Protein AF-A0A2M7X8A7-F1 (afdb_monomer_lite)

Secondary structure (DSSP, 8-state):
----TT-PPPPPHHHHHHHHHHHHHHHHHHHHHHHHHHSS--PEEEEEE-TTSEEEEEEEEES-SSEEEEEEEEEEEEESS--HHHHTT-GGGTT--EEEEEEEEEEEESSTTSPPEEEEEE-

Radius of gyration: 18.15 Å; chains: 1; bounding box: 48×35×46 Å

Foldseek 3Di:
DDDDPPPDDPQDPVNVVVVLVVQVVVLVVVQVVVCVVLVAWHWDWDWDADPQAWTWIKTWTDDTNFFNIKIKIKTKGKHQADDCVRCVVPVVRGRHIDIKIWMWMWTHTPDPVDDIDIDIDMD

Sequence (123 aa):
MTSNPSGLSPVSAADLAQVEAWLQALQDRISTALEAADGAARFVEDCWQREEGGGGRTRVLKAGAVFEQAGIGFSKVTGAALPGAASAHRPELAGQPWVAMGVSLVLHPRNPHLPITHMNVRL

Structure (mmCIF, N/CA/C/O backbone):
data_AF-A0A2M7X8A7-F1
#
_entry.id   AF-A0A2M7X8A7-F1
#
loop_
_atom_site.group_PDB
_atom_site.id
_atom_site.type_symbol
_atom_site.label_atom_id
_atom_site.label_alt_id
_atom_site.label_comp_id
_atom_site.label_asym_id
_atom_site.label_entity_id
_atom_site.label_seq_id
_atom_site.pdbx_PDB_ins_code
_atom_site.Cartn_x
_atom_site.Cartn_y
_atom_site.Cartn_z
_atom_site.occupancy
_atom_site.B_iso_or_equiv
_atom_site.auth_seq_id
_atom_site.auth_comp_id
_atom_site.auth_asym_id
_atom_site.auth_atom_id
_atom_site.pdbx_PDB_model_num
ATOM 1 N N . MET A 1 1 ? -25.088 16.857 28.619 1.00 37.75 1 MET A N 1
ATOM 2 C CA . MET A 1 1 ? -24.958 17.323 27.223 1.00 37.75 1 MET A CA 1
ATOM 3 C C . MET A 1 1 ? -23.595 17.980 27.081 1.00 37.75 1 MET A C 1
ATOM 5 O O . MET A 1 1 ? -23.455 19.155 27.382 1.00 37.75 1 MET A O 1
ATOM 9 N N . THR A 1 2 ? -22.563 17.207 26.755 1.00 41.59 2 THR A N 1
ATOM 10 C CA . THR A 1 2 ? -21.204 17.726 26.548 1.00 41.59 2 THR A CA 1
ATOM 11 C C . THR A 1 2 ? -21.079 18.149 25.089 1.00 41.59 2 THR A C 1
ATOM 13 O O . THR A 1 2 ? -20.992 17.306 24.199 1.00 41.59 2 THR A O 1
ATOM 16 N N . SER A 1 3 ? -21.157 19.452 24.833 1.00 47.59 3 SER A N 1
ATOM 17 C CA . SER A 1 3 ? -20.933 20.035 23.511 1.00 47.59 3 SER A CA 1
ATOM 18 C C . SER A 1 3 ? -19.494 19.776 23.065 1.00 47.59 3 SER A C 1
ATOM 20 O O . SER A 1 3 ? -18.555 20.107 23.785 1.00 47.59 3 SER A O 1
ATOM 22 N N . ASN A 1 4 ? -19.337 19.176 21.883 1.00 51.00 4 ASN A N 1
ATOM 23 C CA . ASN A 1 4 ? -18.052 18.926 21.238 1.00 51.00 4 ASN A CA 1
ATOM 24 C C . ASN A 1 4 ? -17.385 20.279 20.890 1.00 51.00 4 ASN A C 1
ATOM 26 O O . ASN A 1 4 ? -17.920 21.002 20.048 1.00 51.00 4 ASN A O 1
ATOM 30 N N . PRO A 1 5 ? -16.246 20.651 21.506 1.00 50.88 5 PRO A N 1
ATOM 31 C CA . PRO A 1 5 ? -15.634 21.976 21.344 1.00 50.88 5 PRO A CA 1
ATOM 32 C C . PRO A 1 5 ? -14.987 22.200 19.967 1.00 50.88 5 PRO A C 1
ATOM 34 O O . PRO A 1 5 ? -14.526 23.300 19.682 1.00 50.88 5 PRO A O 1
ATOM 37 N N . SER A 1 6 ? -14.938 21.174 19.113 1.00 61.62 6 SER A N 1
ATOM 38 C CA . SER A 1 6 ? -14.268 21.229 17.810 1.00 61.62 6 SER A CA 1
ATOM 39 C C . SER A 1 6 ? -15.161 21.685 16.652 1.00 61.62 6 SER A C 1
ATOM 41 O O . SER A 1 6 ? -14.643 21.959 15.574 1.00 61.62 6 SER A O 1
ATOM 43 N N . GLY A 1 7 ? -16.490 21.740 16.829 1.00 54.03 7 GLY A N 1
ATOM 44 C CA . GLY A 1 7 ? -17.438 22.063 15.748 1.00 54.03 7 GLY A CA 1
ATOM 45 C C . GLY A 1 7 ? -17.458 21.060 14.580 1.00 54.03 7 GLY A C 1
ATOM 46 O O . GLY A 1 7 ? -18.253 21.216 13.657 1.00 54.03 7 GLY A O 1
ATOM 47 N N . LEU A 1 8 ? -16.614 20.026 14.622 1.00 60.59 8 LEU A N 1
ATOM 48 C CA . LEU A 1 8 ? -16.517 18.984 13.610 1.00 60.59 8 LEU A CA 1
ATOM 49 C C . LEU A 1 8 ? -17.538 17.888 13.913 1.00 60.59 8 LEU A C 1
ATOM 51 O O . LEU A 1 8 ? -17.624 17.376 15.035 1.00 60.59 8 LEU A O 1
ATOM 55 N N . SER A 1 9 ? -18.320 17.530 12.898 1.00 72.12 9 SER A N 1
ATOM 56 C CA . SER A 1 9 ? -19.197 16.366 12.948 1.00 72.12 9 SER A CA 1
ATOM 57 C C . SER A 1 9 ? -18.368 15.090 13.161 1.00 72.12 9 SER A C 1
ATOM 59 O O . SER A 1 9 ? -17.244 15.003 12.661 1.00 72.12 9 SER A O 1
ATOM 61 N N . PRO A 1 10 ? -18.885 14.100 13.910 1.00 78.56 10 PRO A N 1
ATOM 62 C CA . PRO A 1 10 ? -18.210 12.816 14.053 1.00 78.56 10 PRO A CA 1
ATOM 63 C C . PRO A 1 10 ? -18.017 12.158 12.680 1.00 78.56 10 PRO A C 1
ATOM 65 O O . PRO A 1 10 ? -18.913 12.216 11.839 1.00 78.56 10 PRO A O 1
ATOM 68 N N . VAL A 1 11 ? -16.857 11.525 12.479 1.00 85.50 11 VAL A N 1
ATOM 69 C CA . VAL A 1 11 ? -16.533 10.786 11.250 1.00 85.50 11 VAL A CA 1
ATOM 70 C C . VAL A 1 11 ? -17.570 9.684 11.048 1.00 85.50 11 VAL A C 1
ATOM 72 O O . VAL A 1 11 ? -17.755 8.825 11.912 1.00 85.50 11 VAL A O 1
ATOM 75 N N . SER A 1 12 ? -18.265 9.721 9.915 1.00 91.81 12 SER A N 1
ATOM 76 C CA . SER A 1 12 ? -19.296 8.748 9.576 1.00 91.81 12 SER A CA 1
ATOM 77 C C . SER A 1 12 ? -18.704 7.504 8.907 1.00 91.81 12 SER A C 1
ATOM 79 O O . SER A 1 12 ? -17.585 7.508 8.394 1.00 91.81 12 SER A O 1
ATOM 81 N N . ALA A 1 13 ? -19.486 6.424 8.839 1.00 90.94 13 ALA A N 1
ATOM 82 C CA . ALA A 1 13 ? -19.103 5.242 8.066 1.00 90.94 13 ALA A CA 1
ATOM 83 C C . ALA A 1 13 ? -18.901 5.556 6.568 1.00 90.94 13 ALA A C 1
ATOM 85 O O . ALA A 1 13 ? -18.067 4.927 5.919 1.00 90.94 13 ALA A O 1
ATOM 86 N N . ALA A 1 14 ? -19.632 6.543 6.032 1.00 95.06 14 ALA A N 1
ATOM 87 C CA . ALA A 1 14 ? -19.472 6.998 4.653 1.00 95.06 14 ALA A CA 1
ATOM 88 C C . ALA A 1 14 ? -18.126 7.709 4.445 1.00 95.06 14 ALA A C 1
ATOM 90 O O . ALA A 1 14 ? -17.454 7.450 3.447 1.00 95.06 14 ALA A O 1
ATOM 91 N N . ASP A 1 15 ? -17.694 8.525 5.411 1.00 95.75 15 ASP A N 1
ATOM 92 C CA . ASP A 1 15 ? -16.383 9.184 5.371 1.00 95.75 15 ASP A CA 1
ATOM 93 C C . ASP A 1 15 ? -15.250 8.149 5.410 1.00 95.75 15 ASP A C 1
ATOM 95 O O . ASP A 1 15 ? -14.315 8.211 4.612 1.00 95.75 15 ASP A O 1
ATOM 99 N N . LEU A 1 16 ? -15.362 7.138 6.283 1.00 95.94 16 LEU A N 1
ATOM 100 C CA . LEU A 1 16 ? -14.396 6.035 6.353 1.00 95.94 16 LEU A CA 1
ATOM 101 C C . LEU A 1 16 ? -14.310 5.262 5.031 1.00 95.94 16 LEU A C 1
ATOM 103 O O . LEU A 1 16 ? -13.210 4.969 4.566 1.00 95.94 16 LEU A O 1
ATOM 107 N N . ALA A 1 17 ? -15.454 4.951 4.415 1.00 96.75 17 ALA A N 1
ATOM 108 C CA . ALA A 1 17 ? -15.500 4.263 3.128 1.00 96.75 17 ALA A CA 1
ATOM 109 C C . ALA A 1 17 ? -14.886 5.110 1.999 1.00 96.75 17 ALA A C 1
ATOM 111 O O . ALA A 1 17 ? -14.189 4.579 1.133 1.00 96.75 17 ALA A O 1
ATOM 112 N N . GLN A 1 18 ? -15.099 6.430 2.020 1.00 97.94 18 GLN A N 1
ATOM 113 C CA . GLN A 1 18 ? -14.502 7.345 1.050 1.00 97.94 18 GLN A CA 1
ATOM 114 C C . GLN A 1 18 ? -12.973 7.382 1.175 1.00 97.94 18 GLN A C 1
ATOM 116 O O . GLN A 1 18 ? -12.275 7.295 0.161 1.00 97.94 18 GLN A O 1
ATOM 121 N N . VAL A 1 19 ? -12.442 7.469 2.398 1.00 98.06 19 VAL A N 1
ATOM 122 C CA . VAL A 1 19 ? -10.989 7.457 2.631 1.00 98.06 19 VAL A CA 1
ATOM 123 C C . VAL A 1 19 ? -10.382 6.106 2.258 1.00 98.06 19 VAL A C 1
ATOM 125 O O . VAL A 1 19 ? -9.349 6.068 1.592 1.00 98.06 19 VAL A O 1
ATOM 128 N N . GLU A 1 20 ? -11.038 5.001 2.606 1.00 98.12 20 GLU A N 1
ATOM 129 C CA . GLU A 1 20 ? -10.617 3.655 2.215 1.00 98.12 20 GLU A CA 1
ATOM 130 C C . GLU A 1 20 ? -10.517 3.505 0.692 1.00 98.12 20 GLU A C 1
ATOM 132 O O . GLU A 1 20 ? -9.500 3.025 0.184 1.00 98.12 20 GLU A O 1
ATOM 137 N N . ALA A 1 21 ? -11.540 3.944 -0.046 1.00 98.50 21 ALA A N 1
ATOM 138 C CA . ALA A 1 21 ? -11.537 3.900 -1.505 1.00 98.50 21 ALA A CA 1
ATOM 139 C C . ALA A 1 21 ? -10.422 4.777 -2.094 1.00 98.50 21 ALA A C 1
ATOM 141 O O . ALA A 1 21 ? -9.723 4.366 -3.023 1.00 98.50 21 ALA A O 1
ATOM 142 N N . TRP A 1 22 ? -10.211 5.970 -1.531 1.00 98.69 22 TRP A N 1
ATOM 143 C CA . TRP A 1 22 ? -9.150 6.872 -1.969 1.00 98.69 22 TRP A CA 1
ATOM 144 C C . TRP A 1 22 ? -7.749 6.300 -1.717 1.00 98.69 22 TRP A C 1
ATOM 146 O O . TRP A 1 22 ? -6.887 6.386 -2.593 1.00 98.69 22 TRP A O 1
ATOM 156 N N . LEU A 1 23 ? -7.519 5.684 -0.554 1.00 98.75 23 LEU A N 1
ATOM 157 C CA . LEU A 1 23 ? -6.252 5.039 -0.199 1.00 98.75 23 LEU A CA 1
ATOM 158 C C . LEU A 1 23 ? -5.960 3.843 -1.109 1.00 98.75 23 LEU A C 1
ATOM 160 O O . LEU A 1 23 ? -4.840 3.704 -1.605 1.00 98.75 23 LEU A O 1
ATOM 164 N N . GLN A 1 24 ? -6.965 3.019 -1.405 1.00 98.69 24 GLN A N 1
ATOM 165 C CA . GLN A 1 24 ? -6.806 1.948 -2.386 1.00 98.69 24 GLN A CA 1
ATOM 166 C C . GLN A 1 24 ? -6.458 2.530 -3.769 1.00 98.69 24 GLN A C 1
ATOM 168 O O . GLN A 1 24 ? -5.415 2.211 -4.345 1.00 98.69 24 GLN A O 1
ATOM 173 N N . ALA A 1 25 ? -7.220 3.509 -4.254 1.00 98.75 25 ALA A N 1
ATOM 174 C CA . ALA A 1 25 ? -6.912 4.167 -5.522 1.00 98.75 25 ALA A CA 1
ATOM 175 C C . ALA A 1 25 ? -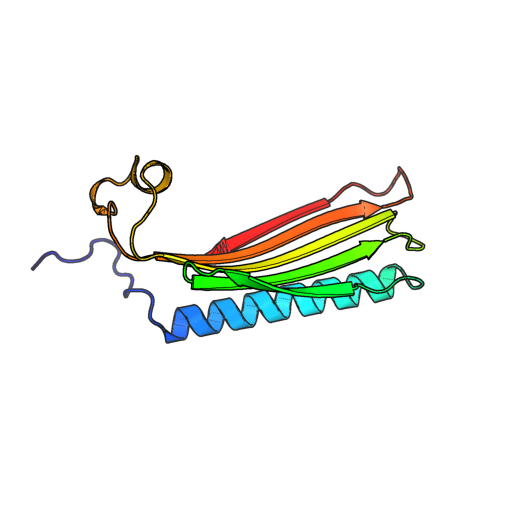5.520 4.838 -5.539 1.00 98.75 25 ALA A C 1
ATOM 177 O O . ALA A 1 25 ? -4.895 4.954 -6.594 1.00 98.75 25 ALA A O 1
ATOM 178 N N . LEU A 1 26 ? -5.005 5.298 -4.393 1.00 98.81 26 LEU A N 1
ATOM 179 C CA . LEU A 1 26 ? -3.647 5.830 -4.268 1.00 98.81 26 LEU A CA 1
ATOM 180 C C . LEU A 1 26 ? -2.590 4.746 -4.492 1.00 98.81 26 LEU A C 1
ATOM 182 O O . LEU A 1 26 ? -1.696 4.953 -5.312 1.00 98.81 26 LEU A O 1
ATOM 186 N N . GLN A 1 27 ? -2.690 3.598 -3.816 1.00 98.81 27 GLN A N 1
ATOM 187 C CA . GLN A 1 27 ? -1.758 2.490 -4.053 1.00 98.81 27 GLN A CA 1
ATOM 188 C C . GLN A 1 27 ? -1.835 2.003 -5.503 1.00 98.81 27 GLN A C 1
ATOM 190 O O . GLN A 1 27 ? -0.790 1.716 -6.083 1.00 98.81 27 GLN A O 1
ATOM 195 N N . ASP A 1 28 ? -3.026 1.961 -6.108 1.00 98.81 28 ASP A N 1
ATOM 196 C CA . ASP A 1 28 ? -3.191 1.569 -7.513 1.00 98.81 28 ASP A CA 1
ATOM 197 C C . ASP A 1 28 ? -2.454 2.523 -8.454 1.00 98.81 28 ASP A C 1
ATOM 199 O O . ASP A 1 28 ? -1.615 2.087 -9.240 1.00 98.81 28 ASP A O 1
ATOM 203 N N . ARG A 1 29 ? -2.668 3.835 -8.309 1.00 98.81 29 ARG A N 1
ATOM 204 C CA . ARG A 1 29 ? -1.982 4.844 -9.131 1.00 98.81 29 ARG A CA 1
ATOM 205 C C . ARG A 1 29 ? -0.466 4.801 -8.973 1.00 98.81 29 ARG A C 1
ATOM 207 O O . ARG A 1 29 ? 0.241 4.883 -9.974 1.00 98.81 29 ARG A O 1
ATOM 214 N N . ILE A 1 30 ? 0.033 4.677 -7.742 1.00 98.75 30 ILE A N 1
ATOM 215 C CA . ILE A 1 30 ? 1.478 4.615 -7.490 1.00 98.75 30 ILE A CA 1
ATOM 216 C C . ILE A 1 30 ? 2.063 3.333 -8.089 1.00 98.75 30 ILE A C 1
ATOM 218 O O . ILE A 1 30 ? 3.083 3.407 -8.766 1.00 98.75 30 ILE A O 1
ATOM 222 N N . SER A 1 31 ? 1.413 2.181 -7.893 1.00 98.69 31 SER A N 1
ATOM 223 C CA . SER A 1 31 ? 1.888 0.900 -8.439 1.00 98.69 31 SER A CA 1
ATOM 224 C C . SER A 1 31 ? 2.017 0.979 -9.960 1.00 98.69 31 SER A C 1
ATOM 226 O O . SER A 1 31 ? 3.098 0.747 -10.492 1.00 98.69 31 SER A O 1
ATOM 228 N N . THR A 1 32 ? 0.957 1.418 -10.647 1.00 98.81 32 THR A N 1
ATOM 229 C CA . THR A 1 32 ? 0.944 1.569 -12.109 1.00 98.81 32 THR A CA 1
ATOM 230 C C . THR A 1 32 ? 2.023 2.533 -12.599 1.00 98.81 32 THR A C 1
ATOM 232 O O . THR A 1 32 ? 2.719 2.245 -13.571 1.00 98.81 32 THR A O 1
ATOM 235 N N . ALA A 1 33 ? 2.197 3.677 -11.929 1.00 98.75 33 ALA A N 1
ATOM 236 C CA . ALA A 1 33 ? 3.214 4.653 -12.311 1.00 98.75 33 ALA A CA 1
ATOM 237 C C . ALA A 1 33 ? 4.638 4.094 -12.158 1.00 98.75 33 ALA A C 1
ATOM 239 O O . ALA A 1 33 ? 5.483 4.317 -13.024 1.00 98.75 33 ALA A O 1
ATOM 240 N N . LEU A 1 34 ? 4.905 3.346 -11.084 1.00 98.62 34 LEU A N 1
ATOM 241 C CA . LEU A 1 34 ? 6.215 2.742 -10.850 1.00 98.62 34 LEU A CA 1
ATOM 242 C C . LEU A 1 34 ? 6.497 1.582 -11.809 1.00 98.62 34 LEU A C 1
ATOM 244 O O . LEU A 1 34 ? 7.620 1.468 -12.281 1.00 98.62 34 LEU A O 1
ATOM 248 N N . GLU A 1 35 ? 5.505 0.763 -12.157 1.00 98.75 35 GLU A N 1
ATOM 249 C CA . GLU A 1 35 ? 5.657 -0.284 -13.180 1.00 98.75 35 GLU A CA 1
ATOM 250 C C . GLU A 1 35 ? 5.930 0.287 -14.572 1.00 98.75 35 GLU A C 1
ATOM 252 O O . GLU A 1 35 ? 6.705 -0.289 -15.342 1.00 98.75 35 GLU A O 1
ATOM 257 N N . ALA A 1 36 ? 5.298 1.417 -14.902 1.00 98.75 36 ALA A N 1
ATOM 258 C CA . ALA A 1 36 ? 5.556 2.136 -16.142 1.00 98.75 36 ALA A CA 1
ATOM 259 C C . ALA A 1 36 ? 6.965 2.748 -16.157 1.00 98.75 36 ALA A C 1
ATOM 261 O O . ALA A 1 36 ? 7.649 2.666 -17.173 1.00 98.75 36 ALA A O 1
ATOM 262 N N . ALA A 1 37 ? 7.409 3.321 -15.033 1.00 98.19 37 ALA A N 1
ATOM 263 C CA . ALA A 1 37 ? 8.755 3.870 -14.891 1.00 98.19 37 ALA A CA 1
ATOM 264 C C . ALA A 1 37 ? 9.844 2.783 -14.890 1.00 98.19 37 ALA A C 1
ATOM 266 O O . ALA A 1 37 ? 10.917 3.003 -15.444 1.00 98.19 37 ALA A O 1
ATOM 267 N N . ASP A 1 38 ? 9.575 1.622 -14.285 1.00 98.56 38 ASP A N 1
ATOM 268 C CA . ASP A 1 38 ? 10.498 0.486 -14.278 1.00 98.56 38 ASP A CA 1
ATOM 269 C C . ASP A 1 38 ? 10.589 -0.182 -15.653 1.00 98.56 38 ASP A C 1
ATOM 271 O O . ASP A 1 38 ? 11.676 -0.517 -16.114 1.00 98.56 38 ASP A O 1
ATOM 275 N N . GLY A 1 39 ? 9.448 -0.383 -16.317 1.00 98.19 39 GLY A N 1
ATOM 276 C CA . GLY A 1 39 ? 9.362 -0.933 -17.669 1.00 98.19 39 GLY A CA 1
ATOM 277 C C . GLY A 1 39 ? 9.636 -2.438 -17.796 1.00 98.19 39 GLY A C 1
ATOM 278 O O . GLY A 1 39 ? 9.263 -3.011 -18.819 1.00 98.19 39 GLY A O 1
ATOM 279 N N . ALA A 1 40 ? 10.222 -3.095 -16.787 1.00 97.50 40 ALA A N 1
ATOM 280 C CA . ALA A 1 40 ? 10.614 -4.506 -16.852 1.00 97.50 40 ALA A CA 1
ATOM 281 C C . ALA A 1 40 ? 9.880 -5.396 -15.839 1.00 97.50 40 ALA A C 1
ATOM 283 O O . ALA A 1 40 ? 9.384 -6.461 -16.208 1.00 97.50 40 ALA A O 1
ATOM 284 N N . ALA A 1 41 ? 9.793 -4.977 -14.575 1.00 98.12 41 ALA A N 1
ATOM 285 C CA . ALA A 1 41 ? 9.119 -5.742 -13.530 1.00 98.12 41 ALA A CA 1
ATOM 286 C C . ALA A 1 41 ? 7.685 -5.254 -13.264 1.00 98.12 41 ALA A C 1
ATOM 288 O O . ALA A 1 41 ? 7.257 -4.171 -13.678 1.00 98.12 41 ALA A O 1
ATOM 289 N N . ARG A 1 42 ? 6.926 -6.103 -12.566 1.00 98.56 42 ARG A N 1
ATOM 290 C CA . ARG A 1 42 ? 5.557 -5.852 -12.103 1.00 98.56 42 ARG A CA 1
ATOM 291 C C . ARG A 1 42 ? 5.451 -6.161 -10.616 1.00 98.56 42 ARG A C 1
ATOM 293 O O . ARG A 1 42 ? 6.231 -6.957 -10.088 1.00 98.56 42 ARG A O 1
ATOM 300 N N . PHE A 1 43 ? 4.506 -5.523 -9.941 1.00 98.75 43 PHE A N 1
ATOM 301 C CA . PHE A 1 43 ? 4.167 -5.842 -8.566 1.00 98.75 43 PHE A CA 1
ATOM 302 C C . PHE A 1 43 ? 3.464 -7.196 -8.497 1.00 98.75 43 PHE A C 1
ATOM 304 O O . PHE A 1 43 ? 2.554 -7.490 -9.268 1.00 98.75 43 PHE A O 1
ATOM 311 N N . VAL A 1 44 ? 3.857 -7.997 -7.513 1.00 98.75 44 VAL A N 1
ATOM 312 C CA . VAL A 1 44 ? 3.083 -9.152 -7.060 1.00 98.75 44 VAL A CA 1
ATOM 313 C C . VAL A 1 44 ? 2.236 -8.701 -5.880 1.00 98.75 44 VAL A C 1
ATOM 315 O O . VAL A 1 44 ? 2.769 -8.130 -4.925 1.00 98.75 44 VAL A O 1
ATOM 318 N N . GLU A 1 45 ? 0.927 -8.924 -5.972 1.00 98.75 45 GLU A N 1
ATOM 319 C CA . GLU A 1 45 ? -0.031 -8.604 -4.917 1.00 98.75 45 GLU A CA 1
ATOM 320 C C . GLU A 1 45 ? -0.286 -9.815 -4.019 1.00 98.75 45 GLU A C 1
ATOM 322 O O . GLU A 1 45 ? -0.479 -10.930 -4.497 1.00 98.75 45 GLU A O 1
ATOM 327 N N . ASP A 1 46 ? -0.318 -9.556 -2.717 1.00 98.50 46 ASP A N 1
ATOM 328 C CA . ASP A 1 46 ? -0.756 -10.482 -1.686 1.00 98.50 46 ASP A CA 1
ATOM 329 C C . ASP A 1 46 ? -1.854 -9.822 -0.846 1.00 98.50 46 ASP A C 1
ATOM 331 O O . ASP A 1 46 ? -1.636 -8.783 -0.209 1.00 98.50 46 ASP A O 1
ATOM 335 N N . CYS A 1 47 ? -3.043 -10.416 -0.874 1.00 98.38 47 CYS A N 1
ATOM 336 C CA . CYS A 1 47 ? -4.210 -9.965 -0.127 1.00 98.38 47 CYS A CA 1
ATOM 337 C C . CYS A 1 47 ? -4.372 -10.826 1.121 1.00 98.38 47 CYS A C 1
ATOM 339 O O . CYS A 1 47 ? -4.455 -12.049 1.036 1.00 98.38 47 CYS A O 1
ATOM 341 N N . TRP A 1 48 ? -4.479 -10.180 2.277 1.00 98.12 48 TRP A N 1
ATOM 342 C CA . TRP A 1 48 ? -4.512 -10.863 3.564 1.00 98.12 48 TRP A CA 1
ATOM 343 C C . TRP A 1 48 ? -5.575 -10.277 4.487 1.00 98.12 48 TRP A C 1
ATOM 345 O O . TRP A 1 48 ? -6.033 -9.142 4.330 1.00 98.12 48 TRP A O 1
ATOM 355 N N . GLN A 1 49 ? -5.955 -11.070 5.484 1.00 97.25 49 GLN A N 1
ATOM 356 C CA . GLN A 1 49 ? -6.915 -10.709 6.522 1.00 97.25 49 GLN A CA 1
ATOM 357 C C . GLN A 1 49 ? -6.330 -11.017 7.899 1.00 97.25 49 GLN A C 1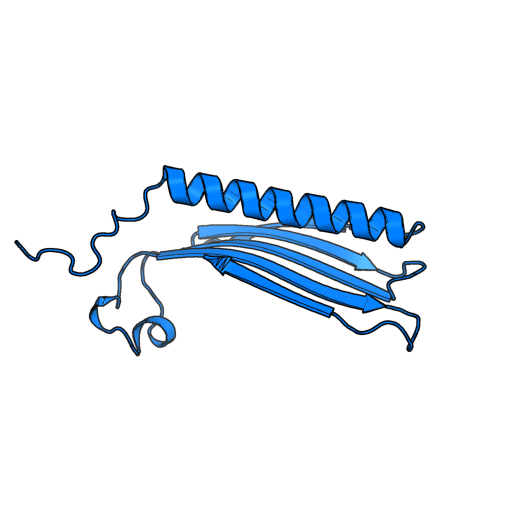
ATOM 359 O O . GLN A 1 49 ? -5.465 -11.882 8.033 1.00 97.25 49 GLN A O 1
ATOM 364 N N . ARG A 1 50 ? -6.791 -10.299 8.924 1.00 94.00 50 ARG A N 1
ATOM 365 C CA . ARG A 1 50 ? -6.458 -10.586 10.325 1.00 94.00 50 ARG A CA 1
ATOM 366 C C . ARG A 1 50 ? -7.657 -11.191 11.026 1.00 94.00 50 ARG A C 1
ATOM 368 O O . ARG A 1 50 ? -8.761 -10.675 10.893 1.00 94.00 50 ARG A O 1
ATOM 375 N N . GLU A 1 51 ? -7.409 -12.211 11.841 1.00 91.12 51 GLU A N 1
ATOM 376 C CA . GLU A 1 51 ? -8.433 -12.829 12.697 1.00 91.12 51 GLU A CA 1
ATOM 377 C C . GLU A 1 51 ? -9.097 -11.801 13.626 1.00 91.12 51 GLU A C 1
ATOM 379 O O . GLU A 1 51 ? -10.300 -11.841 13.859 1.00 91.12 51 GLU A O 1
ATOM 384 N N . GLU A 1 52 ? -8.319 -10.825 14.095 1.00 87.56 52 GLU A N 1
ATOM 385 C CA . GLU A 1 52 ? -8.757 -9.744 14.987 1.00 87.56 52 GLU A CA 1
ATOM 386 C C . GLU A 1 52 ? -9.582 -8.652 14.273 1.00 87.56 52 GLU A C 1
ATOM 388 O O . GLU A 1 52 ? -10.143 -7.775 14.932 1.00 87.56 52 GLU A O 1
ATOM 393 N N . GLY A 1 53 ? -9.672 -8.703 12.938 1.00 90.88 53 GLY A N 1
ATOM 394 C CA . GLY A 1 53 ? -10.476 -7.799 12.120 1.00 90.88 53 GLY A CA 1
ATOM 395 C C . GLY A 1 53 ? -9.674 -6.954 11.125 1.00 90.88 53 GLY A C 1
ATOM 396 O O . GLY A 1 53 ? -8.615 -6.391 11.423 1.00 90.88 53 GLY A O 1
ATOM 397 N N . GLY A 1 54 ? -10.234 -6.823 9.922 1.00 95.19 54 GLY A N 1
ATOM 398 C CA . GLY A 1 54 ? -9.637 -6.089 8.811 1.00 95.19 54 GLY A CA 1
ATOM 399 C C . GLY A 1 54 ? -8.619 -6.911 8.019 1.00 95.19 54 GLY A C 1
ATOM 400 O O . GLY A 1 54 ? -8.674 -8.140 7.976 1.00 95.19 54 GLY A O 1
ATOM 401 N N . GLY A 1 55 ? -7.699 -6.226 7.351 1.00 97.88 55 GLY A N 1
ATOM 402 C CA . GLY A 1 55 ? -6.771 -6.837 6.412 1.00 97.88 55 GLY A CA 1
ATOM 403 C C . GLY A 1 55 ? -5.984 -5.809 5.615 1.00 97.88 55 GLY A C 1
ATOM 404 O O . GLY A 1 55 ? -5.861 -4.641 6.003 1.00 97.88 55 GLY A O 1
ATOM 405 N N . GLY A 1 56 ? -5.466 -6.242 4.476 1.00 98.25 56 GLY A N 1
ATOM 406 C CA . GLY A 1 56 ? -4.725 -5.374 3.585 1.00 98.25 56 GLY A CA 1
ATOM 407 C C . GLY A 1 56 ? -4.338 -6.045 2.282 1.00 98.25 56 GLY A C 1
ATOM 408 O O . GLY A 1 56 ? -4.611 -7.222 2.050 1.00 98.25 56 GLY A O 1
ATOM 409 N N . ARG A 1 57 ? -3.675 -5.259 1.439 1.00 98.56 57 ARG A N 1
ATOM 410 C CA . ARG A 1 57 ? -3.044 -5.730 0.209 1.00 98.56 57 ARG A CA 1
ATOM 411 C C . ARG A 1 57 ? -1.620 -5.203 0.144 1.00 98.56 57 ARG A C 1
ATOM 413 O O . ARG A 1 57 ? -1.368 -3.991 0.171 1.00 98.56 57 ARG A O 1
ATOM 420 N N . THR A 1 58 ? -0.683 -6.132 0.091 1.00 98.75 58 THR A N 1
ATOM 421 C CA . THR A 1 58 ? 0.744 -5.862 -0.010 1.00 98.75 58 THR A CA 1
ATOM 422 C C . THR A 1 58 ? 1.156 -6.054 -1.457 1.00 98.75 58 THR A C 1
ATOM 424 O O . THR A 1 58 ? 0.867 -7.086 -2.048 1.00 98.75 58 THR A O 1
ATOM 427 N N . ARG A 1 59 ? 1.852 -5.079 -2.036 1.00 98.81 59 ARG A N 1
ATOM 428 C CA . ARG A 1 59 ? 2.422 -5.176 -3.378 1.00 98.81 59 ARG A CA 1
ATOM 429 C C . ARG A 1 59 ? 3.928 -5.079 -3.300 1.00 98.81 59 ARG A C 1
ATOM 431 O O . ARG A 1 59 ? 4.450 -4.102 -2.762 1.00 98.81 59 ARG A O 1
ATOM 438 N N . VAL A 1 60 ? 4.622 -6.068 -3.858 1.00 98.81 60 VAL A N 1
ATOM 439 C CA . VAL A 1 60 ? 6.088 -6.066 -3.928 1.00 98.81 60 VAL A CA 1
ATOM 440 C C . VAL A 1 60 ? 6.556 -6.263 -5.364 1.00 98.81 60 VAL A C 1
ATOM 442 O O . VAL A 1 60 ? 6.205 -7.244 -6.012 1.00 98.81 60 VAL A O 1
ATOM 445 N N . LEU A 1 61 ? 7.378 -5.336 -5.844 1.00 98.75 61 LEU A N 1
ATOM 446 C CA . LEU A 1 61 ? 8.141 -5.448 -7.081 1.00 98.75 61 LEU A CA 1
ATOM 447 C C . LEU A 1 61 ? 9.589 -5.745 -6.692 1.00 98.75 61 LEU A C 1
ATOM 449 O O . LEU A 1 61 ? 10.147 -5.084 -5.814 1.00 98.75 61 LEU A O 1
ATOM 453 N N . LYS A 1 62 ? 10.192 -6.756 -7.316 1.00 98.44 62 LYS A N 1
ATOM 454 C CA . LYS A 1 62 ? 11.588 -7.147 -7.087 1.00 98.44 62 LYS A CA 1
ATOM 455 C C . LYS A 1 62 ? 12.318 -7.269 -8.410 1.00 98.44 62 LYS A C 1
ATOM 457 O O . LYS A 1 62 ? 11.715 -7.645 -9.410 1.00 98.44 62 LYS A O 1
ATOM 462 N N . ALA A 1 63 ? 13.622 -7.023 -8.368 1.00 98.00 63 ALA A N 1
ATOM 463 C CA . ALA A 1 63 ? 14.526 -7.225 -9.490 1.00 98.00 63 ALA A CA 1
ATOM 464 C C . ALA A 1 63 ? 14.096 -6.496 -10.781 1.00 98.00 63 ALA A C 1
ATOM 466 O O . ALA A 1 63 ? 14.325 -7.004 -11.877 1.00 98.00 63 ALA A O 1
ATOM 467 N N . GLY A 1 64 ? 13.522 -5.296 -10.648 1.00 98.12 64 GLY A N 1
ATOM 468 C CA . GLY A 1 64 ? 13.175 -4.429 -11.774 1.00 98.12 64 GLY A CA 1
ATOM 469 C C . GLY A 1 64 ? 14.392 -3.801 -12.442 1.00 98.12 64 GLY A C 1
ATOM 470 O O . GLY A 1 64 ? 15.529 -3.998 -12.002 1.00 98.12 64 GLY A O 1
ATOM 471 N N . ALA A 1 65 ? 14.169 -3.055 -13.521 1.00 98.38 65 ALA A N 1
ATOM 472 C CA . ALA A 1 65 ? 15.244 -2.344 -14.214 1.00 98.38 65 ALA A CA 1
ATOM 473 C C . ALA A 1 65 ? 15.644 -1.052 -13.483 1.00 98.38 65 ALA A C 1
ATOM 475 O O . ALA A 1 65 ? 16.825 -0.704 -13.446 1.00 98.38 65 ALA A O 1
ATOM 476 N N . VAL A 1 66 ? 14.678 -0.370 -12.862 1.00 98.50 66 VAL A N 1
ATOM 477 C CA . VAL A 1 66 ? 14.896 0.866 -12.096 1.00 98.50 66 VAL A CA 1
ATOM 478 C C . VAL A 1 66 ? 14.920 0.571 -10.604 1.00 98.50 66 VAL A C 1
ATOM 480 O O . VAL A 1 66 ? 15.806 1.062 -9.902 1.00 98.50 66 VAL A O 1
ATOM 483 N N . PHE A 1 67 ? 13.989 -0.249 -10.115 1.00 98.62 67 PHE A N 1
ATOM 484 C CA . PHE A 1 67 ? 13.879 -0.578 -8.696 1.00 98.62 67 PHE A CA 1
ATOM 485 C C . PHE A 1 67 ? 14.517 -1.935 -8.399 1.00 98.62 67 PHE A C 1
ATOM 487 O O . PHE A 1 67 ? 14.140 -2.959 -8.967 1.00 98.62 67 PHE A O 1
ATOM 494 N N . GLU A 1 68 ? 15.468 -1.958 -7.465 1.00 98.56 68 GLU A N 1
ATOM 495 C CA . GLU A 1 68 ? 15.958 -3.210 -6.888 1.00 98.56 68 GLU A CA 1
ATOM 496 C C . GLU A 1 68 ? 14.804 -3.910 -6.163 1.00 98.56 68 GLU A C 1
ATOM 498 O O . GLU A 1 68 ? 14.535 -5.095 -6.388 1.00 98.56 68 GLU A O 1
ATOM 503 N N . GLN A 1 69 ? 14.078 -3.132 -5.357 1.00 98.62 69 GLN A N 1
ATOM 504 C CA . GLN A 1 69 ? 12.862 -3.547 -4.683 1.00 98.62 69 GLN A CA 1
ATOM 505 C C . GLN A 1 69 ? 11.953 -2.339 -4.421 1.00 98.62 69 GLN A C 1
ATOM 507 O O . GLN A 1 69 ? 12.409 -1.270 -4.022 1.00 98.62 69 GLN A O 1
ATOM 512 N N . ALA A 1 70 ? 10.649 -2.518 -4.597 1.00 98.81 70 ALA A N 1
ATOM 513 C CA . ALA A 1 70 ? 9.635 -1.557 -4.185 1.00 98.81 70 ALA A CA 1
ATOM 514 C C . ALA A 1 70 ? 8.522 -2.289 -3.436 1.00 98.81 70 ALA A C 1
ATOM 516 O O . ALA A 1 70 ? 8.038 -3.324 -3.893 1.00 98.81 70 ALA A O 1
ATOM 517 N N . GLY A 1 71 ? 8.127 -1.761 -2.281 1.00 98.75 71 GLY A N 1
ATOM 518 C CA . GLY A 1 71 ? 7.024 -2.282 -1.481 1.00 98.75 71 GLY A CA 1
ATOM 519 C C . GLY A 1 71 ? 5.976 -1.204 -1.263 1.00 98.75 71 GLY A C 1
ATOM 520 O O . GLY A 1 71 ? 6.326 -0.098 -0.855 1.00 98.75 71 GLY A O 1
ATOM 521 N N . ILE A 1 72 ? 4.709 -1.524 -1.516 1.00 98.81 72 ILE A N 1
ATOM 522 C CA . ILE A 1 72 ? 3.569 -0.653 -1.220 1.00 98.81 72 ILE A CA 1
ATOM 523 C C . ILE A 1 72 ? 2.513 -1.479 -0.497 1.00 98.81 72 ILE A C 1
ATOM 525 O O . ILE A 1 72 ? 1.989 -2.443 -1.053 1.00 98.81 72 ILE A O 1
ATOM 529 N N . GLY A 1 73 ? 2.184 -1.098 0.731 1.00 98.75 73 GLY A N 1
ATOM 530 C CA . GLY A 1 73 ? 1.130 -1.724 1.518 1.00 98.75 73 GLY A CA 1
ATOM 531 C C . GLY A 1 73 ? -0.075 -0.806 1.641 1.00 98.75 73 GLY A C 1
ATOM 532 O O . GLY A 1 73 ? 0.084 0.367 1.964 1.00 98.75 73 GLY A O 1
ATOM 533 N N . PHE A 1 74 ? -1.268 -1.352 1.435 1.00 98.81 74 PHE A N 1
ATOM 534 C CA . PHE A 1 74 ? -2.503 -0.805 1.987 1.00 98.81 74 PHE A CA 1
ATOM 535 C C . PHE A 1 74 ? -2.969 -1.710 3.119 1.00 98.81 74 PHE A C 1
ATOM 537 O O . PHE A 1 74 ? -2.930 -2.936 2.989 1.00 98.81 74 PHE A O 1
ATOM 544 N N . SER A 1 75 ? -3.457 -1.118 4.199 1.00 98.44 75 SER A N 1
ATOM 545 C CA . SER A 1 75 ? -4.161 -1.851 5.243 1.00 98.44 75 SER A CA 1
ATOM 546 C C . SER A 1 75 ? -5.353 -1.059 5.754 1.00 98.44 75 SER A C 1
ATOM 548 O O . SER A 1 75 ? -5.339 0.171 5.777 1.00 98.44 75 SER A O 1
ATOM 550 N N . LYS A 1 76 ? -6.377 -1.792 6.186 1.00 97.94 76 LYS A N 1
ATOM 551 C CA . LYS A 1 76 ? -7.473 -1.312 7.021 1.00 97.94 76 LYS A CA 1
ATOM 552 C C . LYS A 1 76 ? -7.692 -2.353 8.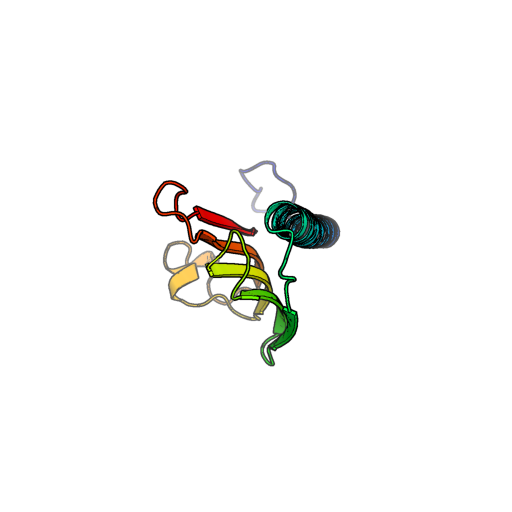100 1.00 97.94 76 LYS A C 1
ATOM 554 O O . LYS A 1 76 ? -8.108 -3.470 7.813 1.00 97.94 76 LYS A O 1
ATOM 559 N N . VAL A 1 77 ? -7.403 -1.991 9.337 1.00 96.62 77 VAL A N 1
ATOM 560 C CA . VAL A 1 77 ? -7.514 -2.869 10.501 1.00 96.62 77 VAL A CA 1
ATOM 561 C C . VAL A 1 77 ? -8.465 -2.259 11.514 1.00 96.62 77 VAL A C 1
ATOM 563 O O . VAL A 1 77 ? -8.606 -1.039 11.600 1.00 96.62 77 VAL A O 1
ATOM 566 N N . THR A 1 78 ? -9.134 -3.119 12.266 1.00 94.25 78 THR A N 1
ATOM 567 C CA . THR A 1 78 ? -10.083 -2.717 13.304 1.00 94.25 78 THR A CA 1
ATOM 568 C C . THR A 1 78 ? -9.781 -3.459 14.589 1.00 94.25 78 THR A C 1
ATOM 570 O O . THR A 1 78 ? -9.201 -4.540 14.555 1.00 94.25 78 THR A O 1
ATOM 573 N N . GLY A 1 79 ? -10.216 -2.914 15.717 1.00 92.25 79 GLY A N 1
ATOM 574 C CA . GLY A 1 79 ? -10.155 -3.618 16.989 1.00 92.25 79 GLY A CA 1
ATOM 575 C C . GLY A 1 79 ? -11.242 -3.148 17.941 1.00 92.25 79 GLY A C 1
ATOM 576 O O . GLY A 1 79 ? -11.718 -2.018 17.851 1.00 92.25 79 GLY A O 1
ATOM 577 N N . ALA A 1 80 ? -11.633 -4.028 18.861 1.00 90.31 80 ALA A N 1
ATOM 578 C CA . ALA A 1 80 ? -12.650 -3.724 19.865 1.00 90.31 80 ALA A CA 1
ATOM 579 C C . ALA A 1 80 ? -12.139 -2.786 20.972 1.00 90.31 80 ALA A C 1
ATOM 581 O O . ALA A 1 80 ? -12.936 -2.083 21.581 1.00 90.31 80 ALA A O 1
ATOM 582 N N . ALA A 1 81 ? -10.825 -2.770 21.218 1.00 89.31 81 ALA A N 1
ATOM 583 C CA . ALA A 1 81 ? -10.197 -1.965 22.257 1.00 89.31 81 ALA A CA 1
ATOM 584 C C . ALA A 1 81 ? -8.876 -1.362 21.764 1.00 89.31 81 ALA A C 1
ATOM 586 O O . ALA A 1 81 ? -8.022 -2.066 21.215 1.00 89.31 81 ALA A O 1
ATOM 587 N N . LEU A 1 82 ? -8.703 -0.054 21.967 1.00 86.50 82 LEU A N 1
ATOM 588 C CA . LEU A 1 82 ? -7.451 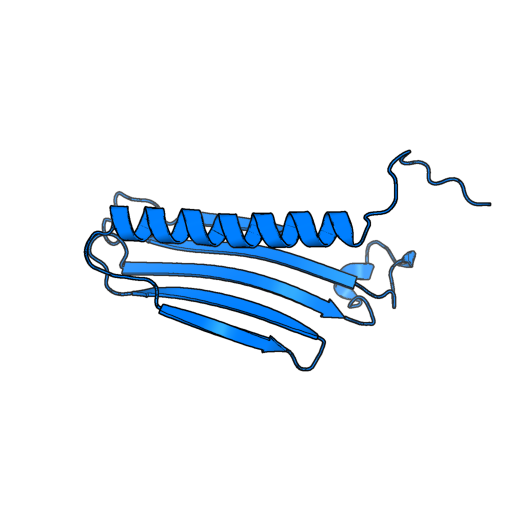0.65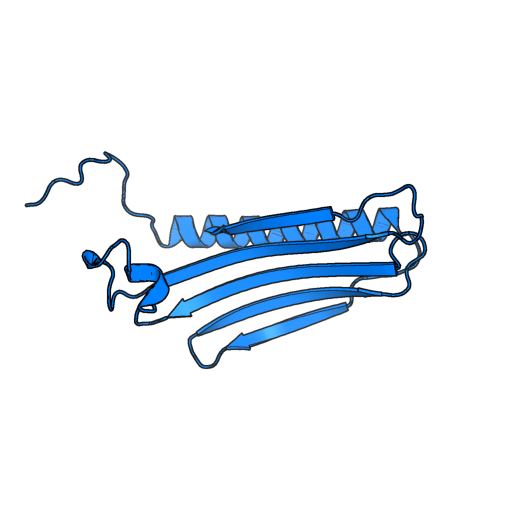2 21.700 1.00 86.50 82 LEU A CA 1
ATOM 589 C C . LEU A 1 82 ? -6.317 0.115 22.591 1.00 86.50 82 LEU A C 1
ATOM 591 O 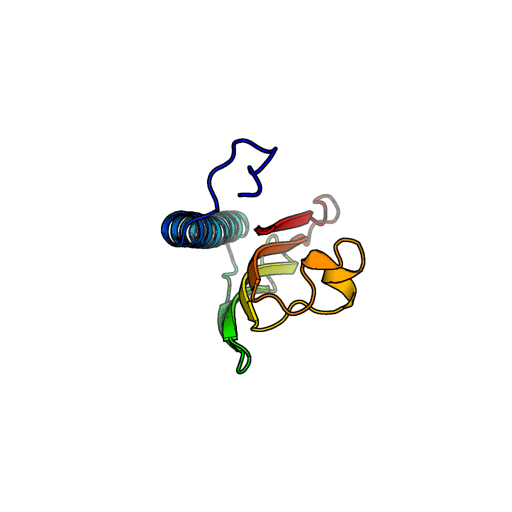O . LEU A 1 82 ? -6.499 0.023 23.809 1.00 86.50 82 LEU A O 1
ATOM 595 N N . PRO A 1 83 ? -5.136 -0.207 22.024 1.00 80.38 83 PRO A N 1
ATOM 596 C CA . PRO A 1 83 ? -3.984 -0.628 22.811 1.00 80.38 83 PRO A CA 1
ATOM 597 C C . PRO A 1 83 ? -3.546 0.454 23.801 1.00 80.38 83 PRO A C 1
ATOM 599 O O . PRO A 1 83 ? -3.556 1.640 23.470 1.00 80.38 83 PRO A O 1
ATOM 602 N N . GLY A 1 84 ? -3.056 0.045 24.976 1.00 79.50 84 GLY A N 1
ATOM 603 C CA . GLY A 1 84 ? -2.638 0.977 26.034 1.00 79.50 84 GLY A CA 1
ATOM 604 C C . GLY A 1 84 ? -1.592 2.007 25.588 1.00 79.50 84 GLY A C 1
ATOM 605 O O . GLY A 1 84 ? -1.615 3.146 26.043 1.00 79.50 84 GLY A O 1
ATOM 606 N N . ALA A 1 85 ? -0.725 1.651 24.633 1.00 82.25 85 ALA A N 1
ATOM 607 C CA . ALA A 1 85 ? 0.234 2.582 24.037 1.00 82.25 85 ALA A CA 1
ATOM 608 C C . ALA A 1 85 ? -0.438 3.716 23.234 1.00 82.25 85 ALA A C 1
ATOM 610 O O . ALA A 1 85 ? 0.056 4.839 23.229 1.00 82.25 85 ALA A O 1
ATOM 611 N N . ALA A 1 86 ? -1.573 3.444 22.580 1.00 78.62 86 ALA A N 1
ATOM 612 C CA . ALA A 1 86 ? -2.313 4.421 21.780 1.00 78.62 86 ALA A CA 1
ATOM 613 C C . ALA A 1 86 ? -3.212 5.330 22.637 1.00 78.62 86 ALA A C 1
ATOM 615 O O . ALA A 1 86 ? -3.460 6.476 22.266 1.00 78.62 86 ALA A O 1
ATOM 616 N N . SER A 1 87 ? -3.663 4.849 23.800 1.00 81.06 87 SER A N 1
ATOM 617 C CA . SER A 1 87 ? -4.450 5.629 24.764 1.00 81.06 87 SER A CA 1
ATOM 618 C C . SER A 1 87 ? -3.605 6.292 25.858 1.00 81.06 87 SER A C 1
ATOM 620 O O . SER A 1 87 ? -4.151 7.017 26.682 1.00 81.06 87 SER A O 1
ATOM 622 N N . ALA A 1 88 ? -2.282 6.088 25.887 1.00 81.81 88 ALA A N 1
ATOM 623 C CA . ALA A 1 88 ? -1.405 6.614 26.941 1.00 81.81 88 ALA A CA 1
ATOM 624 C C . ALA A 1 88 ? -1.503 8.142 27.102 1.00 81.81 88 ALA A C 1
ATOM 626 O O . ALA A 1 88 ? -1.484 8.658 28.215 1.00 81.81 88 ALA A O 1
ATOM 627 N N . HIS A 1 89 ? -1.654 8.861 25.986 1.00 80.62 89 HIS A N 1
ATOM 628 C CA . HIS A 1 89 ? -1.824 10.318 25.966 1.00 80.62 89 HIS A CA 1
ATOM 629 C C . HIS A 1 89 ? -3.293 10.766 25.901 1.00 80.62 89 HIS A C 1
ATOM 631 O O . HIS A 1 89 ? -3.555 11.966 25.892 1.00 80.62 89 HIS A O 1
ATOM 637 N N . ARG A 1 90 ? -4.234 9.816 25.816 1.00 83.00 90 ARG A N 1
ATOM 638 C CA . ARG A 1 90 ? -5.688 10.033 25.718 1.00 83.00 90 ARG A CA 1
ATOM 639 C C . ARG A 1 90 ? -6.439 8.938 26.489 1.00 83.00 90 ARG A C 1
ATOM 641 O O . ARG A 1 90 ? -7.002 8.030 25.866 1.00 83.00 90 ARG A O 1
ATOM 648 N N . PRO A 1 91 ? -6.392 8.957 27.836 1.00 82.88 91 PRO A N 1
ATOM 649 C CA . PRO A 1 91 ? -6.955 7.896 28.672 1.00 82.88 91 PRO A CA 1
ATOM 650 C C . PRO A 1 91 ? -8.453 7.665 28.440 1.00 82.88 91 PRO A C 1
ATOM 652 O O . PRO A 1 91 ? -8.934 6.548 28.592 1.00 82.88 91 PRO A O 1
ATOM 655 N N . GLU A 1 92 ? -9.183 8.696 28.016 1.00 83.75 92 GLU A N 1
ATOM 656 C CA . GLU A 1 92 ? -10.601 8.647 27.655 1.00 83.75 92 GLU A CA 1
ATOM 657 C C . GLU A 1 92 ? -10.912 7.742 26.451 1.00 83.75 92 GLU A C 1
ATOM 659 O O . GLU A 1 92 ? -12.061 7.345 26.254 1.00 83.75 92 GLU A O 1
ATOM 664 N N . LEU A 1 93 ? -9.898 7.401 25.651 1.00 84.31 93 LEU A N 1
ATOM 665 C CA . LEU A 1 93 ? -10.017 6.487 24.515 1.00 84.31 93 LEU A CA 1
ATOM 666 C C . LEU A 1 93 ? -9.671 5.035 24.876 1.00 84.31 93 LEU A C 1
ATOM 668 O O . LEU A 1 93 ? -9.790 4.149 24.028 1.00 84.31 93 LEU A O 1
ATOM 672 N N . ALA A 1 94 ? -9.229 4.768 26.108 1.00 85.50 94 ALA A N 1
ATOM 673 C CA . ALA A 1 94 ? -8.900 3.417 26.541 1.00 85.50 94 ALA A CA 1
ATOM 674 C C . ALA A 1 94 ? -10.125 2.494 26.421 1.00 85.50 94 ALA A C 1
ATOM 676 O O . ALA A 1 94 ? -11.227 2.839 26.842 1.00 85.50 94 ALA A O 1
ATOM 677 N N . GLY A 1 95 ? -9.928 1.311 25.832 1.00 83.94 95 GLY A N 1
ATOM 678 C CA . GLY A 1 95 ? -10.994 0.320 25.660 1.00 83.94 95 GLY A CA 1
ATOM 679 C C . GLY A 1 95 ? -12.020 0.638 24.567 1.00 83.94 95 GLY A C 1
ATOM 680 O O . GLY A 1 95 ? -12.912 -0.175 24.353 1.00 83.94 95 GLY A O 1
ATOM 681 N N . GLN A 1 96 ? -11.898 1.766 23.859 1.00 89.69 96 GLN A N 1
ATOM 682 C CA . GLN A 1 96 ? -12.816 2.102 22.770 1.00 89.69 96 GLN A CA 1
ATOM 683 C C . GLN A 1 96 ? -12.508 1.308 21.493 1.00 89.69 96 GLN A C 1
ATOM 685 O O . GLN A 1 96 ? -11.331 1.025 21.221 1.00 89.69 96 GLN A O 1
ATOM 690 N N . PRO A 1 97 ? -13.534 0.992 20.678 1.00 90.69 97 PRO A N 1
ATOM 691 C CA . PRO A 1 97 ? -13.325 0.402 19.369 1.00 90.69 97 PRO A CA 1
ATOM 692 C C . PRO A 1 97 ? -12.628 1.398 18.447 1.00 90.69 97 PRO A C 1
ATOM 694 O O . PRO A 1 97 ? -12.790 2.615 18.563 1.00 90.69 97 PRO A O 1
ATOM 697 N N . TRP A 1 98 ? -11.858 0.871 17.507 1.00 91.75 98 TRP A N 1
ATOM 698 C CA . TRP A 1 98 ? -11.062 1.686 16.605 1.00 91.75 98 TRP A CA 1
ATOM 699 C C . TRP A 1 98 ? -10.962 1.067 15.217 1.00 91.75 98 TRP A C 1
ATOM 701 O O . TRP A 1 98 ? -11.113 -0.140 15.018 1.00 91.75 98 TRP A O 1
ATOM 711 N N . VAL A 1 99 ? -10.675 1.938 14.259 1.00 93.56 99 VAL A N 1
ATOM 712 C CA . VAL A 1 99 ? -10.284 1.608 12.894 1.00 93.56 99 VAL A CA 1
ATOM 713 C C . VAL A 1 99 ? -9.030 2.409 12.578 1.00 93.56 99 VAL A C 1
ATOM 715 O O . VAL A 1 99 ? -8.930 3.567 12.974 1.00 93.56 99 VAL A O 1
ATOM 718 N N . ALA A 1 100 ? -8.077 1.787 11.895 1.00 95.06 100 ALA A N 1
ATOM 719 C CA . ALA A 1 100 ? -6.951 2.481 11.294 1.00 95.06 100 ALA A CA 1
ATOM 720 C C . ALA A 1 100 ? -6.777 1.984 9.866 1.00 95.06 100 ALA A C 1
ATOM 722 O O . ALA A 1 100 ? -6.873 0.782 9.604 1.00 95.06 100 ALA A O 1
ATOM 723 N N . MET A 1 101 ? -6.503 2.897 8.946 1.00 97.88 101 MET A N 1
ATOM 724 C CA . MET A 1 101 ? -6.225 2.546 7.561 1.00 97.88 101 MET A CA 1
ATOM 725 C C . MET A 1 101 ? -5.144 3.431 6.969 1.00 97.88 101 MET A C 1
ATOM 727 O O . MET A 1 101 ? -4.954 4.571 7.383 1.00 97.88 101 MET A O 1
ATOM 731 N N . GLY A 1 102 ? -4.419 2.928 5.981 1.00 98.56 102 GLY A N 1
ATOM 732 C CA . GLY A 1 102 ? -3.378 3.724 5.356 1.00 98.56 102 GLY A CA 1
ATOM 733 C C . GLY A 1 102 ? -2.704 3.054 4.182 1.00 98.56 102 GLY A C 1
ATOM 734 O O . GLY A 1 102 ? -2.886 1.865 3.925 1.00 98.56 102 GLY A O 1
ATOM 735 N N . VAL A 1 103 ? -1.893 3.854 3.497 1.00 98.81 103 VAL A N 1
ATOM 736 C CA . VAL A 1 103 ? -0.919 3.398 2.509 1.00 98.81 103 VAL A CA 1
ATOM 737 C C . VAL A 1 103 ? 0.473 3.749 3.004 1.00 98.81 103 VAL A C 1
ATOM 739 O O . VAL A 1 103 ? 0.741 4.896 3.373 1.00 98.81 103 VAL A O 1
ATOM 742 N N . SER A 1 104 ? 1.371 2.771 2.974 1.00 98.69 104 SER A N 1
ATOM 743 C CA . SER A 1 104 ? 2.799 2.960 3.201 1.00 98.69 104 SER A CA 1
ATOM 744 C C . SER A 1 104 ? 3.606 2.424 2.027 1.00 98.69 104 SER A C 1
ATOM 746 O O . SER A 1 104 ? 3.185 1.489 1.347 1.00 98.69 104 SER A O 1
ATOM 748 N N . LEU A 1 105 ? 4.772 3.015 1.776 1.00 98.69 105 LEU A N 1
ATOM 749 C CA . LEU A 1 105 ? 5.710 2.498 0.787 1.00 98.69 105 LEU A CA 1
ATOM 750 C C . LEU A 1 105 ? 7.159 2.746 1.164 1.00 98.69 105 LEU A C 1
ATOM 752 O O . LEU A 1 105 ? 7.476 3.697 1.881 1.00 98.69 105 LEU A O 1
ATOM 756 N N . VAL A 1 106 ? 8.020 1.895 0.612 1.00 98.81 106 VAL A N 1
ATOM 757 C CA . VAL A 1 106 ? 9.470 2.077 0.554 1.00 98.81 106 VAL A CA 1
ATOM 758 C C . VAL A 1 106 ? 9.941 1.675 -0.840 1.00 98.81 106 VAL A C 1
ATOM 760 O O . VAL A 1 106 ? 9.603 0.592 -1.324 1.00 98.81 106 VAL A O 1
ATOM 763 N N . LEU A 1 107 ? 10.713 2.544 -1.487 1.00 98.75 107 LEU A N 1
ATOM 764 C CA . LEU A 1 107 ? 11.270 2.320 -2.821 1.00 98.75 107 LEU A CA 1
ATOM 765 C C . LEU A 1 107 ? 12.794 2.308 -2.735 1.00 98.75 107 LEU A C 1
ATOM 767 O O . LEU A 1 107 ? 13.377 3.275 -2.246 1.00 98.75 107 LEU A O 1
ATOM 771 N N . HIS A 1 108 ? 13.423 1.257 -3.255 1.00 98.75 108 HIS A N 1
ATOM 772 C CA . HIS A 1 108 ? 14.872 1.123 -3.382 1.00 98.75 108 HIS A CA 1
ATOM 773 C C . HIS A 1 108 ? 15.262 1.101 -4.866 1.00 98.75 108 HIS A C 1
ATOM 775 O O . HIS A 1 108 ? 15.149 0.057 -5.517 1.00 98.75 108 HIS A O 1
ATOM 781 N N . PRO A 1 109 ? 15.686 2.240 -5.440 1.00 98.62 109 PRO A N 1
ATOM 782 C CA . PRO A 1 109 ? 16.248 2.273 -6.786 1.00 98.62 109 PRO A CA 1
ATOM 783 C C . PRO A 1 109 ? 17.587 1.532 -6.866 1.00 98.62 109 PRO A C 1
ATOM 785 O O . PRO A 1 109 ? 18.356 1.528 -5.910 1.00 98.62 109 PRO A O 1
ATOM 788 N N . ARG A 1 110 ? 17.909 0.969 -8.034 1.00 97.94 110 ARG A N 1
ATOM 789 C CA . ARG A 1 110 ? 19.235 0.387 -8.314 1.00 97.94 110 ARG A CA 1
ATOM 790 C C . ARG A 1 110 ? 20.317 1.442 -8.510 1.00 97.94 110 ARG A C 1
ATOM 792 O O . ARG A 1 110 ? 21.480 1.207 -8.202 1.00 97.94 110 ARG A O 1
ATOM 799 N N . ASN A 1 111 ? 19.949 2.572 -9.110 1.00 97.88 111 ASN A N 1
ATOM 800 C CA . ASN A 1 111 ? 20.891 3.641 -9.405 1.00 97.88 111 ASN A CA 1
ATOM 801 C C . ASN A 1 111 ? 21.179 4.429 -8.113 1.00 97.88 111 ASN A C 1
ATOM 803 O O . ASN A 1 111 ? 20.244 5.024 -7.578 1.00 97.88 111 ASN A O 1
ATOM 807 N N . PRO A 1 112 ? 22.438 4.506 -7.642 1.00 97.50 112 PRO A N 1
ATOM 808 C CA . PRO A 1 112 ? 22.788 5.200 -6.399 1.00 97.50 112 PRO A CA 1
ATOM 809 C C . PRO A 1 112 ? 22.534 6.715 -6.438 1.00 97.50 112 PRO A C 1
ATOM 811 O O . PRO A 1 112 ? 22.555 7.370 -5.400 1.00 97.50 112 PRO A O 1
ATOM 814 N N . HIS A 1 113 ? 22.291 7.288 -7.619 1.00 97.94 113 HIS A N 1
ATOM 815 C CA . HIS A 1 113 ? 21.910 8.690 -7.780 1.00 97.94 113 HIS A CA 1
ATOM 816 C C . HIS A 1 113 ? 20.400 8.937 -7.629 1.00 97.94 113 HIS A C 1
ATOM 818 O O . HIS A 1 113 ? 19.973 10.091 -7.618 1.00 97.94 113 HIS A O 1
ATOM 824 N N . LEU A 1 114 ? 19.586 7.882 -7.513 1.00 98.00 114 LEU A N 1
ATOM 825 C CA . LEU A 1 114 ? 18.162 7.976 -7.201 1.00 98.00 114 LEU A CA 1
ATOM 826 C C . LEU A 1 114 ? 17.947 7.659 -5.711 1.00 98.00 114 LEU A C 1
ATOM 828 O O . LEU A 1 114 ? 18.414 6.623 -5.236 1.00 98.00 114 LEU A O 1
ATOM 832 N N . PRO A 1 115 ? 17.245 8.515 -4.950 1.00 98.06 115 PRO A N 1
ATOM 833 C CA . PRO A 1 115 ? 17.113 8.334 -3.511 1.00 98.06 115 PRO A CA 1
ATOM 834 C C . PRO A 1 115 ? 16.131 7.215 -3.147 1.00 98.06 115 PRO A C 1
ATOM 836 O O . PRO A 1 115 ? 15.096 7.023 -3.793 1.00 98.06 115 PRO A O 1
ATOM 839 N N . ILE A 1 116 ? 16.408 6.550 -2.024 1.00 98.50 116 ILE A N 1
ATOM 840 C CA . ILE A 1 116 ? 15.409 5.729 -1.336 1.00 98.50 116 ILE A CA 1
ATOM 841 C C . ILE A 1 116 ? 14.276 6.646 -0.878 1.00 98.50 116 ILE A C 1
ATOM 843 O O . ILE A 1 116 ? 14.514 7.696 -0.280 1.00 98.50 116 ILE A O 1
ATOM 847 N N . THR A 1 117 ? 13.039 6.243 -1.153 1.00 98.44 117 THR A N 1
ATOM 848 C CA . THR A 1 117 ? 11.848 7.032 -0.817 1.00 98.44 117 THR A CA 1
ATOM 849 C C . THR A 1 117 ? 10.951 6.251 0.126 1.00 98.44 117 THR A C 1
ATOM 851 O O . THR A 1 117 ? 10.676 5.079 -0.117 1.00 98.44 117 THR A O 1
ATOM 854 N N . HIS A 1 118 ? 10.457 6.917 1.168 1.00 98.62 118 HIS A N 1
ATOM 855 C CA . HIS A 1 118 ? 9.429 6.400 2.067 1.00 98.62 118 HIS A CA 1
ATOM 856 C C . HIS A 1 118 ? 8.245 7.370 2.123 1.00 98.62 118 HIS A C 1
ATOM 858 O O . HIS A 1 118 ? 8.432 8.586 2.163 1.00 98.62 118 HIS A O 1
ATOM 864 N N . MET A 1 119 ? 7.027 6.831 2.169 1.00 98.38 119 MET A N 1
ATOM 865 C CA . MET A 1 119 ? 5.796 7.603 2.358 1.00 98.38 119 MET A CA 1
ATOM 866 C C . MET A 1 119 ? 4.825 6.814 3.235 1.00 98.38 119 MET A C 1
ATOM 868 O O . MET A 1 119 ? 4.722 5.595 3.117 1.00 98.38 119 MET A O 1
ATOM 872 N N . ASN A 1 120 ? 4.083 7.524 4.086 1.00 98.19 120 ASN A N 1
ATOM 873 C CA . ASN A 1 120 ? 2.979 6.972 4.859 1.00 98.19 120 ASN A CA 1
ATOM 874 C C . ASN A 1 120 ? 1.841 7.999 4.951 1.00 98.19 120 ASN A C 1
ATOM 876 O O . ASN A 1 120 ? 2.056 9.109 5.437 1.00 98.19 120 ASN A O 1
ATOM 880 N N . VAL A 1 121 ? 0.647 7.619 4.498 1.00 97.81 121 VAL A N 1
ATOM 881 C CA . VAL A 1 121 ? -0.591 8.399 4.645 1.00 97.81 121 VAL A CA 1
ATOM 882 C C . VAL A 1 121 ? -1.611 7.512 5.340 1.00 97.81 121 VAL A C 1
ATOM 884 O O . VAL A 1 121 ? -1.829 6.381 4.905 1.00 97.81 121 VAL A O 1
ATOM 887 N N . ARG A 1 122 ? -2.208 7.998 6.430 1.00 97.00 122 ARG A N 1
ATOM 888 C CA . ARG A 1 122 ? -3.067 7.189 7.300 1.00 97.00 122 ARG A CA 1
ATOM 889 C C . ARG A 1 122 ? -4.204 7.991 7.926 1.00 97.00 122 ARG A C 1
ATOM 891 O O . ARG A 1 122 ? -4.043 9.193 8.146 1.00 97.00 122 ARG A O 1
ATOM 898 N N . LEU A 1 123 ? -5.297 7.286 8.212 1.00 93.62 123 LEU A N 1
ATOM 899 C CA . LEU A 1 123 ? -6.450 7.703 9.008 1.00 93.62 123 LEU A CA 1
ATOM 900 C C . LEU A 1 123 ? -6.560 6.797 10.237 1.00 93.62 123 LEU A C 1
ATOM 902 O O . LEU A 1 123 ? -6.476 5.558 10.053 1.00 93.62 123 LEU A O 1
#

pLDDT: mean 92.02, std 12.58, range [37.75, 98.81]